Protein 3JVN (pdb70)

B-factor: mean 40.04, std 12.6, range [9.65, 87.21]

Structure (mmCIF, N/CA/C/O backbone):
data_3JVN
#
_entry.id   3JVN
#
_cell.length_a   45.714
_cell.length_b   105.332
_cell.length_c   73.872
_cell.angle_alpha   90.000
_cell.angle_beta   90.000
_cell.angle_gamma   90.000
#
_symmetry.space_group_name_H-M   'C 2 2 21'
#
loop_
_entity.id
_entity.type
_entity.pdbx_description
1 polymer Acetyltransferase
2 non-po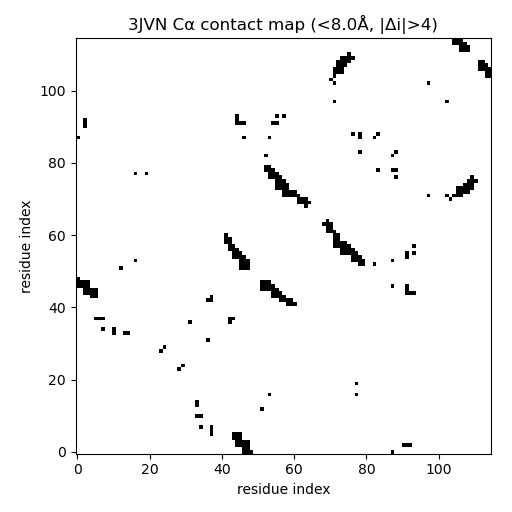lymer 'SULFATE ION'
3 water water
#
loop_
_atom_site.group_PDB
_atom_site.id
_atom_site.type_symbol
_atom_site.label_atom_id
_atom_site.label_alt_id
_atom_site.label_comp_id
_atom_site.label_asym_id
_atom_site.label_entity_id
_atom_site.label_seq_id
_atom_site.pdbx_PDB_ins_code
_atom_site.Cartn_x
_atom_site.Cartn_y
_atom_site.Cartn_z
_atom_site.occupancy
_atom_site.B_iso_or_equiv
_atom_site.auth_seq_id
_atom_site.auth_comp_id
_atom_site.auth_asym_id
_atom_site.auth_atom_id
_atom_site.pdbx_PDB_model_num
ATOM 1 N N . PRO A 1 3 ? 39.948 7.767 -12.627 1.00 45.63 3 PRO A N 1
ATOM 2 C CA . PRO A 1 3 ? 39.456 9.108 -12.216 1.00 44.87 3 PRO A CA 1
ATOM 3 C C . PRO A 1 3 ? 40.617 10.059 -11.926 1.00 44.42 3 PRO A C 1
ATOM 4 O O . PRO A 1 3 ? 41.562 9.696 -11.229 1.00 44.17 3 PRO A O 1
ATOM 8 N N . VAL A 1 4 ? 40.532 11.279 -12.451 1.00 44.44 4 VAL A N 1
ATOM 9 C CA . VAL A 1 4 ? 41.573 12.296 -12.252 1.00 44.19 4 VAL A CA 1
ATOM 10 C C . VAL A 1 4 ? 41.367 13.121 -10.964 1.00 43.03 4 VAL A C 1
ATOM 11 O O . VAL A 1 4 ? 40.361 13.824 -10.822 1.00 42.69 4 VAL A O 1
ATOM 15 N N . ILE A 1 5 ? 42.317 13.052 -10.034 1.00 41.36 5 ILE A N 1
ATOM 16 C CA . ILE A 1 5 ? 42.203 13.812 -8.793 1.00 41.15 5 ILE A CA 1
ATOM 17 C C . ILE A 1 5 ? 42.887 15.169 -8.931 1.00 40.40 5 ILE A C 1
ATOM 18 O O . ILE A 1 5 ? 44.031 15.261 -9.387 1.00 40.23 5 ILE A O 1
ATOM 23 N N . ARG A 1 6 ? 42.176 16.223 -8.543 1.00 39.06 6 ARG A N 1
ATOM 24 C CA . ARG A 1 6 ? 42.709 17.579 -8.635 1.00 38.86 6 ARG A CA 1
ATOM 25 C C . ARG A 1 6 ? 42.164 18.526 -7.579 1.00 38.93 6 ARG A C 1
ATOM 26 O O . ARG A 1 6 ? 41.167 18.237 -6.920 1.00 40.39 6 ARG A O 1
ATOM 34 N N . ARG A 1 7 ? 42.837 19.658 -7.410 1.00 38.69 7 ARG A N 1
ATOM 35 C CA . ARG A 1 7 ? 42.391 20.650 -6.449 1.00 38.49 7 ARG A CA 1
ATOM 36 C C . ARG A 1 7 ? 41.153 21.304 -7.057 1.00 37.86 7 ARG A C 1
ATOM 37 O O . ARG A 1 7 ? 41.122 21.617 -8.249 1.00 38.28 7 ARG A O 1
ATOM 45 N N . ALA A 1 8 ? 40.127 21.490 -6.235 1.00 37.17 8 ALA A N 1
ATOM 46 C CA . ALA A 1 8 ? 38.880 22.101 -6.676 1.00 35.78 8 ALA A CA 1
ATOM 47 C C . ALA A 1 8 ? 39.080 23.542 -7.135 1.00 35.03 8 ALA A C 1
ATOM 48 O O . ALA A 1 8 ? 40.120 24.157 -6.901 1.00 33.45 8 ALA A O 1
ATOM 50 N N . LYS A 1 9 ? 38.063 24.070 -7.799 1.00 35.91 9 LYS A N 1
ATOM 51 C CA . LYS A 1 9 ? 38.096 25.430 -8.308 1.00 35.21 9 LYS A CA 1
ATOM 52 C C . LYS A 1 9 ? 36.745 26.097 -8.105 1.00 35.38 9 LYS A C 1
ATOM 53 O O . LYS A 1 9 ? 35.747 25.434 -7.814 1.00 35.10 9 LYS A O 1
ATOM 59 N N . GLU A 1 10 ? 36.725 27.415 -8.266 1.00 35.50 10 GLU A N 1
ATOM 60 C CA . GLU A 1 10 ? 35.509 28.193 -8.108 1.00 37.18 10 GLU A CA 1
ATOM 61 C C . GLU A 1 10 ? 34.419 27.692 -9.074 1.00 36.30 10 GLU A C 1
ATOM 62 O O . GLU A 1 10 ? 33.222 27.866 -8.817 1.00 36.07 10 GLU A O 1
ATOM 68 N N . ILE A 1 11 ? 34.851 27.045 -10.158 1.00 35.37 11 ILE A N 1
ATOM 69 C CA . ILE A 1 11 ? 33.967 26.501 -11.193 1.00 35.00 11 ILE A CA 1
ATOM 70 C C . ILE A 1 11 ? 33.223 25.230 -10.781 1.00 34.18 11 ILE A C 1
ATOM 71 O O . ILE A 1 11 ? 32.306 24.789 -11.468 1.00 34.67 11 ILE A O 1
ATOM 76 N N . ASP A 1 12 ? 33.618 24.642 -9.659 1.00 34.21 12 ASP A N 1
ATOM 77 C CA . ASP A 1 12 ? 32.975 23.424 -9.188 1.00 32.60 12 ASP A CA 1
ATOM 78 C C . ASP A 1 12 ? 32.024 23.695 -8.022 1.00 32.04 12 ASP A C 1
ATOM 79 O O . ASP A 1 12 ? 31.309 22.795 -7.575 1.00 32.86 12 ASP A O 1
ATOM 84 N N . LEU A 1 13 ? 32.015 24.929 -7.524 1.00 30.76 13 LEU A N 1
ATOM 85 C CA . LEU A 1 13 ? 31.141 25.280 -6.409 1.00 30.53 13 LEU A CA 1
ATOM 86 C C . LEU A 1 13 ? 29.698 24.838 -6.654 1.00 29.76 13 LEU A C 1
ATOM 87 O O . LEU A 1 13 ? 29.004 24.396 -5.736 1.00 28.05 13 LEU A O 1
ATOM 92 N N . TYR A 1 14 ? 29.252 24.953 -7.899 1.00 29.06 14 TYR A N 1
ATOM 93 C CA . TYR A 1 14 ? 27.893 24.565 -8.249 1.00 30.67 14 TYR A CA 1
ATOM 94 C C . TYR A 1 14 ? 27.697 23.054 -8.017 1.00 31.07 14 TYR A C 1
ATOM 95 O O . TYR A 1 14 ? 26.743 22.640 -7.358 1.00 30.61 14 TYR A O 1
ATOM 104 N N . CYS A 1 15 ? 28.616 22.244 -8.544 1.00 31.86 15 CYS A N 1
ATOM 105 C CA . CYS A 1 15 ? 28.566 20.785 -8.393 1.00 33.18 15 CYS A CA 1
ATOM 106 C C . CYS A 1 15 ? 28.660 20.411 -6.924 1.00 31.69 15 CYS A C 1
ATOM 107 O O . CYS A 1 15 ? 27.894 19.587 -6.412 1.00 28.27 15 CYS A O 1
ATOM 110 N N . LEU A 1 16 ? 29.624 21.025 -6.251 1.00 30.76 16 LEU A N 1
ATOM 111 C CA . LEU A 1 16 ? 29.846 20.758 -4.847 1.00 30.35 16 LEU A CA 1
ATOM 112 C C . LEU A 1 16 ? 28.603 20.961 -3.982 1.00 28.86 16 LEU A C 1
ATOM 113 O O . LEU A 1 16 ? 28.354 20.159 -3.090 1.00 28.51 16 LEU A O 1
ATOM 118 N N . ASN A 1 17 ? 27.818 22.008 -4.240 1.00 29.72 17 ASN A N 1
ATOM 119 C CA . ASN A 1 17 ? 26.590 22.234 -3.467 1.00 29.21 17 ASN A CA 1
ATOM 120 C C . ASN A 1 1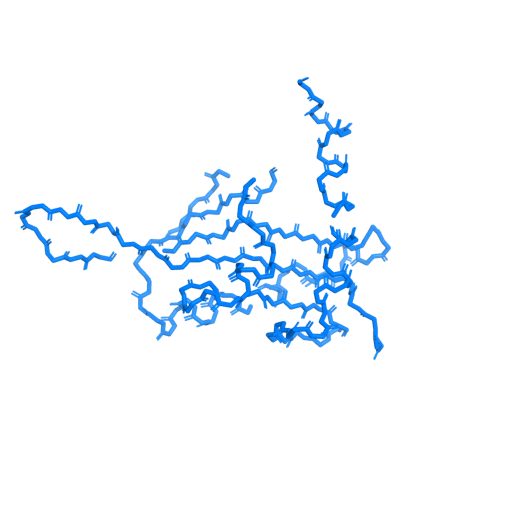7 ? 25.717 20.976 -3.486 1.00 29.06 17 ASN A C 1
ATOM 121 O O . ASN A 1 17 ? 25.190 20.559 -2.452 1.00 27.64 17 ASN A O 1
ATOM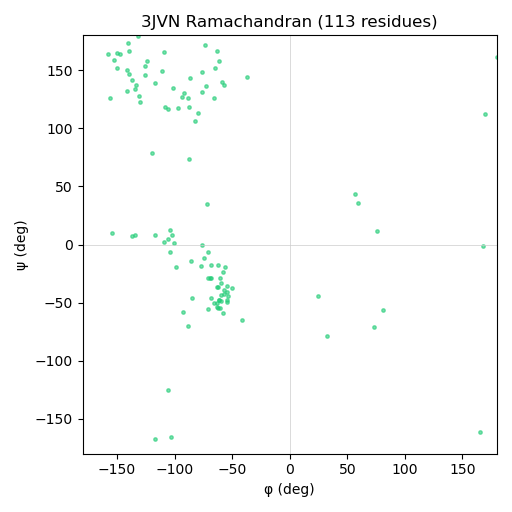 126 N N . SER A 1 18 ? 25.596 20.375 -4.668 1.00 29.83 18 SER A N 1
ATOM 127 C CA . SER A 1 18 ? 24.813 19.160 -4.889 1.00 31.45 18 SER A CA 1
ATOM 128 C C . SER A 1 18 ? 25.400 17.919 -4.228 1.00 31.80 18 SER A C 1
ATOM 129 O O . SER A 1 18 ? 24.677 17.157 -3.609 1.00 32.89 18 SER A O 1
ATOM 132 N N . LEU A 1 19 ? 26.701 17.705 -4.374 1.00 33.46 19 LEU A N 1
ATOM 133 C CA . LEU A 1 19 ? 27.344 16.540 -3.766 1.00 34.99 19 LEU A CA 1
ATOM 134 C C . LEU A 1 19 ? 27.428 16.735 -2.252 1.00 38.07 19 LEU A C 1
ATOM 135 O O . LEU A 1 19 ? 27.399 15.769 -1.488 1.00 38.52 19 LEU A O 1
ATOM 148 N N . TYR A 1 21 ? 25.202 18.224 -0.643 1.00 39.51 21 TYR A N 1
ATOM 149 C CA . TYR A 1 21 ? 23.822 17.964 -0.245 1.00 38.40 21 TYR A CA 1
ATOM 150 C C . TYR A 1 21 ? 23.571 16.456 -0.215 1.00 37.56 21 TYR A C 1
ATOM 151 O O . TYR A 1 21 ? 22.951 15.938 0.716 1.00 36.74 21 TYR A O 1
ATOM 160 N N . LYS A 1 22 ? 24.049 15.755 -1.240 1.00 35.74 22 LYS A N 1
ATOM 161 C CA . LYS A 1 22 ? 23.885 14.309 -1.302 1.00 35.82 22 LYS A CA 1
ATOM 162 C C . LYS A 1 22 ? 24.549 13.681 -0.075 1.00 35.81 22 LYS A C 1
ATOM 163 O O . LYS A 1 22 ? 23.986 12.777 0.548 1.00 34.97 22 LYS A O 1
ATOM 169 N N . LEU A 1 23 ? 25.743 14.169 0.269 1.00 35.30 23 LEU A N 1
ATOM 170 C CA . LEU A 1 23 ? 26.483 13.660 1.424 1.00 34.42 23 LEU A CA 1
ATOM 171 C C . LEU A 1 23 ? 25.651 13.803 2.693 1.00 35.38 23 LEU A C 1
ATOM 172 O O . LEU A 1 23 ? 25.351 12.815 3.376 1.00 33.93 23 LEU A O 1
ATOM 177 N N . HIS A 1 24 ? 25.280 15.040 3.003 1.00 35.70 24 HIS A N 1
ATOM 178 C CA . HIS A 1 24 ? 24.493 15.318 4.192 1.00 37.36 24 HIS A CA 1
ATOM 179 C C . HIS A 1 24 ? 23.165 14.593 4.191 1.00 38.16 24 HIS A C 1
ATOM 180 O O . HIS A 1 24 ? 22.672 14.197 5.248 1.00 39.57 24 HIS A O 1
ATOM 187 N N . ASP A 1 25 ? 22.585 14.406 3.012 1.00 39.38 25 ASP A N 1
ATOM 188 C CA . ASP A 1 25 ? 21.301 13.722 2.922 1.00 40.77 25 ASP A CA 1
ATOM 189 C C . ASP A 1 25 ? 21.401 12.283 3.407 1.00 41.71 25 ASP A C 1
ATOM 190 O O . ASP A 1 25 ? 20.639 11.858 4.276 1.00 41.47 25 ASP A O 1
ATOM 195 N N . GLU A 1 26 ? 22.342 11.540 2.832 1.00 42.40 26 GLU A N 1
ATOM 196 C CA . GLU A 1 26 ? 22.555 10.150 3.200 1.00 43.87 26 GLU A CA 1
ATOM 197 C C . GLU A 1 26 ? 22.923 10.044 4.682 1.00 44.12 26 GLU A C 1
ATOM 198 O O . GLU A 1 26 ? 22.641 9.038 5.327 1.00 45.61 26 GLU A O 1
ATOM 204 N N . HIS A 1 27 ? 23.548 11.088 5.218 1.00 43.87 27 HIS A N 1
ATOM 205 C CA . HIS A 1 27 ? 23.938 11.107 6.623 1.00 44.90 27 HIS A CA 1
ATOM 206 C C . HIS A 1 27 ? 22.703 11.007 7.511 1.00 46.22 27 HIS A C 1
ATOM 207 O O . HIS A 1 27 ? 22.652 10.201 8.438 1.00 45.16 27 HIS A O 1
ATOM 214 N N . HIS A 1 28 ? 21.703 11.825 7.200 1.00 49.52 28 HIS A N 1
ATOM 215 C CA . HIS A 1 28 ? 20.443 11.870 7.940 1.00 51.32 28 HIS A CA 1
ATOM 216 C C . HIS A 1 28 ? 19.591 10.620 7.705 1.00 53.09 28 HIS A C 1
ATOM 217 O O . HIS A 1 28 ? 18.552 10.442 8.338 1.00 53.12 28 HIS A O 1
ATOM 224 N N . GLN A 1 29 ? 20.032 9.758 6.794 1.00 56.09 29 GLN A N 1
ATOM 225 C CA . GLN A 1 29 ? 19.303 8.534 6.481 1.00 59.12 29 GLN A CA 1
ATOM 226 C C . GLN A 1 29 ? 19.846 7.285 7.186 1.00 61.02 29 GLN A C 1
ATOM 227 O O . GLN A 1 29 ? 19.146 6.274 7.296 1.00 61.35 29 GLN A O 1
ATOM 233 N N . GLN A 1 30 ? 21.093 7.345 7.651 1.00 62.62 30 GLN A N 1
ATOM 234 C CA . GLN A 1 30 ? 21.676 6.220 8.381 1.00 64.29 30 GLN A CA 1
ATOM 235 C C . GLN A 1 30 ? 21.416 6.463 9.865 1.00 65.23 30 GLN A C 1
ATOM 236 O O . GLN A 1 30 ? 20.791 5.648 10.544 1.00 65.38 30 GLN A O 1
ATOM 242 N N . CYS A 1 31 ? 21.896 7.599 10.357 1.00 66.57 31 CYS A N 1
ATOM 243 C CA . CYS A 1 31 ? 21.724 7.975 11.752 1.00 67.80 31 CYS A CA 1
ATOM 244 C C . CYS A 1 31 ? 20.957 9.294 11.809 1.00 67.35 31 CYS A C 1
ATOM 245 O O . CYS A 1 31 ? 21.546 10.359 11.996 1.00 67.09 31 CYS A O 1
ATOM 248 N N . PRO A 1 32 ? 19.624 9.235 11.639 1.00 67.51 32 PRO A N 1
ATOM 249 C CA . PRO A 1 32 ? 18.753 10.415 11.666 1.00 68.05 32 PRO A CA 1
ATOM 250 C C . PRO A 1 32 ? 18.910 11.237 12.950 1.00 69.48 32 PRO A C 1
ATOM 251 O O . PRO A 1 32 ? 19.084 12.460 12.902 1.00 68.91 32 PRO A O 1
ATOM 255 N N . ASP A 1 33 ? 18.847 10.542 14.086 1.00 69.94 33 ASP A N 1
ATOM 256 C CA . ASP A 1 33 ? 18.953 11.150 15.408 1.00 70.37 33 ASP A CA 1
ATOM 257 C C . ASP A 1 33 ? 18.367 12.557 15.425 1.00 70.74 33 ASP A C 1
ATOM 258 O O . ASP A 1 33 ? 17.215 12.768 15.030 1.00 70.75 33 ASP A O 1
ATOM 263 N N . GLU A 1 44 ? 27.197 25.443 9.193 1.00 44.83 44 GLU A N 1
ATOM 264 C CA . GLU A 1 44 ? 28.655 25.473 9.232 1.00 44.75 44 GLU A CA 1
ATOM 265 C C . GLU A 1 44 ? 29.162 26.558 8.272 1.00 44.27 44 GLU A C 1
ATOM 266 O O . GLU A 1 44 ? 28.397 27.443 7.871 1.00 44.85 44 GLU A O 1
ATOM 272 N N . LYS A 1 45 ? 30.439 26.479 7.892 1.00 43.43 45 LYS A N 1
ATOM 273 C CA . LYS A 1 45 ? 31.056 27.441 6.965 1.00 40.85 45 LYS A CA 1
ATOM 274 C C . LYS A 1 45 ? 30.919 27.064 5.484 1.00 37.85 45 LYS A C 1
ATOM 275 O O . LYS A 1 45 ? 31.306 25.966 5.068 1.00 37.91 45 LYS A O 1
ATOM 281 N N . SER A 1 46 ? 30.389 27.999 4.699 1.00 33.79 46 SER A N 1
ATOM 282 C CA . SER A 1 46 ? 30.189 27.817 3.264 1.00 31.63 46 SER A CA 1
ATOM 283 C C . SER A 1 46 ? 31.278 27.025 2.544 1.00 32.70 46 SER A C 1
ATOM 284 O O . SER A 1 46 ? 32.467 27.128 2.864 1.00 33.26 46 SER A O 1
ATOM 287 N N . ILE A 1 47 ? 30.865 26.238 1.557 1.00 32.39 47 ILE A N 1
ATOM 288 C CA . ILE A 1 47 ? 31.817 25.458 0.784 1.00 29.95 47 ILE A CA 1
ATOM 289 C C . ILE A 1 47 ? 32.649 26.420 -0.071 1.00 29.34 47 ILE A C 1
ATOM 290 O O . ILE A 1 47 ? 33.808 26.147 -0.375 1.00 28.20 47 ILE A O 1
ATOM 295 N N . ALA A 1 48 ? 32.054 27.554 -0.439 1.00 28.53 48 ALA A N 1
ATOM 296 C CA . ALA A 1 48 ? 32.742 28.562 -1.244 1.00 29.54 48 ALA A CA 1
ATOM 297 C C . ALA A 1 48 ? 33.808 29.252 -0.389 1.00 31.33 48 ALA A C 1
ATOM 298 O O . ALA A 1 48 ? 34.987 29.287 -0.756 1.00 30.87 48 ALA A O 1
ATOM 300 N N . ARG A 1 49 ? 33.384 29.806 0.749 1.00 33.20 49 ARG A N 1
ATOM 301 C CA . ARG A 1 49 ? 34.293 30.472 1.682 1.00 34.53 49 ARG A CA 1
ATOM 302 C C . ARG A 1 49 ? 35.373 29.477 2.087 1.00 35.20 49 ARG A C 1
ATOM 303 O O . ARG A 1 49 ? 36.549 29.826 2.255 1.00 34.26 49 ARG A O 1
ATOM 311 N N . TYR A 1 50 ? 34.943 28.230 2.265 1.00 34.81 50 TYR A N 1
ATOM 312 C CA . TYR A 1 50 ? 35.837 27.144 2.644 1.00 34.78 50 TYR A CA 1
ATOM 313 C C . TYR A 1 50 ? 36.917 26.987 1.587 1.00 35.30 50 TYR A C 1
ATOM 314 O O . TYR A 1 50 ? 38.103 26.913 1.890 1.00 36.94 50 TYR A O 1
ATOM 323 N N . LEU A 1 51 ? 36.494 26.938 0.335 1.00 34.28 51 LEU A N 1
ATOM 324 C CA . LEU A 1 51 ? 37.424 26.777 -0.757 1.00 34.43 51 LEU A CA 1
ATOM 325 C C . LEU A 1 51 ? 38.410 27.950 -0.837 1.00 34.63 51 LEU A C 1
ATOM 326 O O . LEU A 1 51 ? 39.584 27.759 -1.148 1.00 34.98 51 LEU A O 1
ATOM 331 N N . ASP A 1 52 ? 37.931 29.153 -0.533 1.00 34.49 52 ASP A N 1
ATOM 332 C CA . ASP A 1 52 ? 38.743 30.372 -0.592 1.00 33.91 52 ASP A CA 1
ATOM 333 C C . ASP A 1 52 ? 39.706 30.551 0.584 1.00 32.77 52 ASP A C 1
ATOM 334 O O . ASP A 1 52 ? 40.666 31.328 0.508 1.00 31.25 52 ASP A O 1
ATOM 339 N N . ASP A 1 53 ? 39.445 29.832 1.671 1.00 32.20 53 ASP A N 1
ATOM 340 C CA . ASP A 1 53 ? 40.277 29.926 2.871 1.00 31.78 53 ASP A CA 1
ATOM 341 C C . ASP A 1 53 ? 41.682 29.390 2.579 1.00 31.52 53 ASP A C 1
ATOM 342 O O . ASP A 1 53 ? 41.840 28.262 2.108 1.00 31.51 53 ASP A O 1
ATOM 347 N N . PRO A 1 54 ? 42.717 30.199 2.858 1.00 30.31 54 PRO A N 1
ATOM 348 C CA . PRO A 1 54 ? 44.112 29.817 2.617 1.00 29.30 54 PRO A CA 1
ATOM 349 C C . PRO A 1 54 ? 44.600 28.593 3.411 1.00 30.71 54 PRO A C 1
ATOM 350 O O . PRO A 1 54 ? 45.616 27.972 3.060 1.00 29.99 54 PRO A O 1
ATOM 354 N N . GLU A 1 55 ? 43.871 28.243 4.472 1.00 31.79 55 GLU A N 1
ATOM 355 C CA . GLU A 1 55 ? 44.220 27.095 5.314 1.00 30.49 55 GLU A CA 1
ATOM 356 C C . GLU A 1 55 ? 43.363 25.867 4.975 1.00 31.27 55 GLU A C 1
ATOM 357 O O . GLU A 1 55 ? 43.511 24.815 5.611 1.00 31.85 55 GLU A O 1
ATOM 363 N N . CYS A 1 56 ? 42.481 25.995 3.979 1.00 29.04 56 CYS A N 1
ATOM 364 C CA . CYS A 1 56 ? 41.593 24.898 3.585 1.00 28.20 56 CYS A CA 1
ATOM 365 C C . CYS A 1 56 ? 41.974 24.147 2.314 1.00 28.04 56 CYS A C 1
ATOM 366 O O . CYS A 1 56 ? 42.660 24.666 1.439 1.00 28.27 56 CYS A O 1
ATOM 377 N N . VAL A 1 58 ? 40.398 21.271 -0.748 1.00 23.84 58 VAL A N 1
ATOM 378 C CA . VAL A 1 58 ? 39.281 20.547 -1.313 1.00 24.01 58 VAL A CA 1
ATOM 379 C C . VAL A 1 58 ? 39.713 19.917 -2.625 1.00 23.97 58 VAL A C 1
ATOM 380 O O . VAL A 1 58 ? 40.017 20.612 -3.582 1.00 24.01 58 VAL A O 1
ATOM 384 N N . TYR A 1 59 ? 39.778 18.591 -2.656 1.00 25.15 59 TYR A N 1
ATOM 385 C CA . TYR A 1 59 ? 40.150 17.912 -3.883 1.00 25.62 59 TYR A CA 1
ATOM 386 C C . TYR A 1 59 ? 38.947 17.169 -4.428 1.00 26.18 59 TYR A C 1
ATOM 387 O O . TYR A 1 59 ? 38.083 16.732 -3.667 1.00 24.83 59 TYR A O 1
ATOM 396 N N . VAL A 1 60 ? 38.889 17.050 -5.752 1.00 27.85 60 VAL A N 1
ATOM 397 C CA . VAL A 1 60 ? 37.794 16.352 -6.417 1.00 30.21 60 VAL A CA 1
ATOM 398 C C . VAL A 1 60 ? 38.301 15.256 -7.358 1.00 32.74 60 VAL A C 1
ATOM 399 O O . VAL A 1 60 ? 39.427 15.318 -7.860 1.00 33.66 60 VAL A O 1
ATOM 403 N N . ALA A 1 61 ? 37.461 14.246 -7.570 1.00 34.79 61 ALA A N 1
ATOM 404 C CA . ALA A 1 61 ? 37.763 13.136 -8.467 1.00 38.11 61 ALA A CA 1
ATOM 405 C C . ALA A 1 61 ? 36.908 13.365 -9.718 1.00 41.07 61 ALA A C 1
ATOM 406 O O . ALA A 1 61 ? 35.678 13.366 -9.639 1.00 42.18 61 ALA A O 1
ATOM 408 N N . GLU A 1 62 ? 37.555 13.578 -10.862 1.00 44.29 62 GLU A N 1
ATOM 409 C CA . GLU A 1 62 ? 36.841 13.824 -12.114 1.00 48.26 62 GLU A CA 1
ATOM 410 C C . GLU A 1 62 ? 37.008 12.617 -13.028 1.00 52.18 62 GLU A C 1
ATOM 411 O O . GLU A 1 62 ? 38.128 12.235 -13.366 1.00 52.91 62 GLU A O 1
ATOM 425 N N . ASP A 1 64 ? 34.994 11.648 -16.375 1.00 63.35 64 ASP A N 1
ATOM 426 C CA . ASP A 1 64 ? 35.020 12.086 -17.766 1.00 63.40 64 ASP A CA 1
ATOM 427 C C . ASP A 1 64 ? 35.157 13.601 -17.824 1.00 62.82 64 ASP A C 1
ATOM 428 O O . ASP A 1 64 ? 36.157 14.133 -18.306 1.00 63.57 64 ASP A O 1
ATOM 433 N N . ASP A 1 65 ? 34.133 14.284 -17.327 1.00 61.71 65 ASP A N 1
ATOM 434 C CA . ASP A 1 65 ? 34.108 15.739 -17.277 1.00 59.24 65 ASP A CA 1
ATOM 435 C C . ASP A 1 65 ? 33.169 16.098 -16.140 1.00 57.14 65 ASP A C 1
ATOM 436 O O . ASP A 1 65 ? 32.793 17.256 -15.963 1.00 57.11 65 ASP A O 1
ATOM 441 N N . VAL A 1 66 ? 32.787 15.075 -15.382 1.00 53.65 66 VAL A N 1
ATOM 442 C CA . VAL A 1 66 ? 31.890 15.233 -14.248 1.00 50.78 66 VAL A CA 1
ATOM 443 C C . VAL A 1 66 ? 32.599 14.848 -12.939 1.00 48.22 66 VAL A C 1
ATOM 444 O O . VAL A 1 66 ? 33.354 13.876 -12.882 1.00 46.57 66 VAL A O 1
ATOM 448 N N . ILE A 1 67 ? 32.362 15.632 -11.894 1.00 46.10 67 ILE A N 1
ATOM 449 C CA . ILE A 1 67 ? 32.966 15.379 -10.594 1.00 44.35 67 ILE A CA 1
ATOM 450 C C . ILE A 1 67 ? 32.185 14.283 -9.879 1.00 43.47 67 ILE A C 1
ATOM 451 O O . ILE A 1 67 ? 31.020 14.477 -9.516 1.00 42.46 67 ILE A O 1
ATOM 456 N N . ILE A 1 68 ? 32.820 13.129 -9.685 1.00 41.77 68 ILE A N 1
ATOM 457 C CA . ILE A 1 68 ? 32.162 12.010 -9.022 1.00 41.50 68 ILE A CA 1
ATOM 458 C C . ILE A 1 68 ? 32.591 11.837 -7.571 1.00 40.71 68 ILE A C 1
ATOM 459 O O . ILE A 1 68 ? 32.230 10.856 -6.916 1.00 42.17 68 ILE A O 1
ATOM 464 N N . GLY A 1 69 ? 33.349 12.802 -7.062 1.00 38.14 69 GLY A N 1
ATOM 465 C CA . GLY A 1 69 ? 33.790 12.721 -5.684 1.00 34.85 69 GLY A CA 1
ATOM 466 C C . GLY A 1 69 ? 34.648 13.889 -5.242 1.00 32.77 69 GLY A C 1
ATOM 467 O O . GLY A 1 69 ? 35.195 14.620 -6.061 1.00 31.60 69 GLY A O 1
ATOM 468 N N . PHE A 1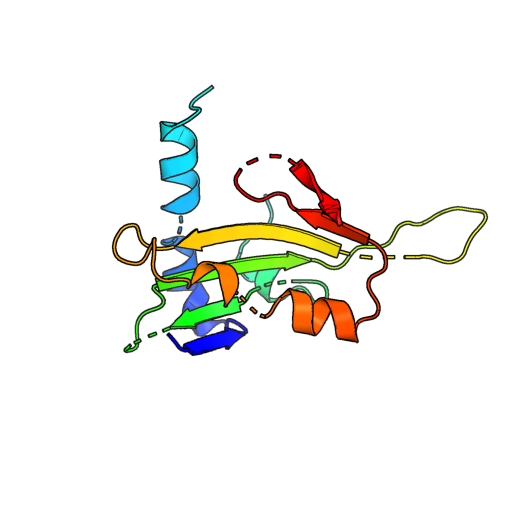 70 ? 34.752 14.072 -3.931 1.00 31.34 70 PHE A N 1
ATOM 469 C CA . PHE A 1 70 ? 35.564 15.141 -3.369 1.00 29.78 70 PHE A CA 1
ATOM 470 C C . PHE A 1 70 ? 35.933 14.791 -1.925 1.00 28.43 70 PHE A C 1
ATOM 471 O O . PHE A 1 70 ? 35.352 13.891 -1.314 1.00 28.02 70 PHE A O 1
ATOM 479 N N . ILE A 1 71 ? 36.924 15.495 -1.398 1.00 26.10 71 ILE A N 1
ATOM 480 C CA . ILE A 1 71 ? 37.369 15.293 -0.031 1.00 23.53 71 ILE A CA 1
ATOM 481 C C . ILE A 1 71 ? 37.680 16.696 0.458 1.00 23.75 71 ILE A C 1
ATOM 482 O O . ILE A 1 71 ? 38.052 17.561 -0.336 1.00 22.67 71 ILE A O 1
ATOM 487 N N . THR A 1 72 ? 37.513 16.920 1.760 1.00 23.80 72 THR A N 1
ATOM 488 C CA . THR A 1 72 ? 37.724 18.240 2.337 1.00 23.48 72 THR A CA 1
ATOM 489 C C . THR A 1 72 ? 38.536 18.194 3.627 1.00 24.20 72 THR A C 1
ATOM 490 O O . THR A 1 72 ? 38.258 17.369 4.494 1.00 28.09 72 THR A O 1
ATOM 494 N N . GLY A 1 73 ? 39.528 19.079 3.758 1.00 23.35 73 GLY A N 1
ATOM 495 C CA . GLY A 1 73 ? 40.350 19.102 4.961 1.00 25.00 73 GLY A CA 1
ATOM 496 C C . GLY A 1 73 ? 40.927 20.479 5.260 1.00 26.77 73 GLY A C 1
ATOM 497 O O . GLY A 1 73 ? 41.015 21.313 4.354 1.00 27.41 73 GLY A O 1
ATOM 498 N N . HIS A 1 74 ? 41.310 20.743 6.514 1.00 25.12 74 HIS A N 1
ATOM 499 C CA . HIS A 1 74 ? 41.885 22.049 6.863 1.00 25.19 74 HIS A CA 1
ATOM 500 C C . HIS A 1 74 ? 43.069 21.987 7.825 1.00 24.64 74 HIS A C 1
ATOM 501 O O . HIS A 1 74 ? 43.124 21.116 8.682 1.00 23.03 74 HIS A O 1
ATOM 508 N N . PHE A 1 75 ? 44.017 22.910 7.663 1.00 23.80 75 PHE A N 1
ATOM 509 C CA . PHE A 1 75 ? 45.183 22.978 8.546 1.00 25.12 75 PHE A CA 1
ATOM 510 C C . PHE A 1 75 ? 44.741 23.609 9.866 1.00 27.69 75 PHE A C 1
ATOM 511 O O . PHE A 1 75 ? 43.821 24.439 9.900 1.00 28.01 75 PHE A O 1
ATOM 519 N N . CYS A 1 76 ? 45.375 23.197 10.957 1.00 29.03 76 CYS A N 1
ATOM 520 C CA . CYS A 1 76 ? 45.066 23.763 12.262 1.00 31.65 76 CYS A CA 1
ATOM 521 C C . CYS A 1 76 ? 46.317 23.775 13.112 1.00 33.01 76 CYS A C 1
ATOM 522 O O . CYS A 1 76 ? 47.308 23.112 12.802 1.00 32.82 76 CYS A O 1
ATOM 525 N N . GLU A 1 77 ? 46.279 24.554 14.181 1.00 33.62 77 GLU A N 1
ATOM 526 C CA . GLU A 1 77 ? 47.435 24.676 15.046 1.00 32.50 77 GLU A CA 1
ATOM 527 C C . GLU A 1 77 ? 47.113 24.505 16.508 1.00 31.11 77 GLU A C 1
ATOM 528 O O . GLU A 1 77 ? 46.216 25.162 17.044 1.00 29.69 77 GLU A O 1
ATOM 534 N N . LEU A 1 78 ? 47.862 23.615 17.145 1.00 28.92 78 LEU A N 1
ATOM 535 C CA . LEU A 1 78 ? 47.724 23.379 18.564 1.00 26.73 78 LEU A CA 1
ATOM 536 C C . LEU A 1 78 ? 48.544 24.506 19.195 1.00 26.63 78 LEU A C 1
ATOM 537 O O . LEU A 1 78 ? 49.776 24.516 19.140 1.00 25.19 78 LEU A O 1
ATOM 542 N N . ILE A 1 79 ? 47.839 25.477 19.757 1.00 25.79 79 ILE A N 1
ATOM 543 C CA . ILE A 1 79 ? 48.454 26.638 20.380 1.00 23.74 79 ILE A CA 1
ATOM 544 C C . ILE A 1 79 ? 48.482 26.517 21.897 1.00 24.67 79 ILE A C 1
ATOM 545 O O . ILE A 1 79 ? 47.489 26.130 22.537 1.00 27.76 79 ILE A O 1
ATOM 550 N N . SER A 1 80 ? 49.631 26.842 22.474 1.00 21.59 80 SER A N 1
ATOM 551 C CA . SER A 1 80 ? 49.782 26.793 23.913 1.00 20.64 80 SER A CA 1
ATOM 552 C C . SER A 1 80 ? 50.428 28.085 24.389 1.00 22.82 80 SER A C 1
ATOM 553 O O . SER A 1 80 ? 50.731 28.987 23.598 1.00 22.17 80 SER A O 1
ATOM 556 N N . THR A 1 81 ? 50.616 28.181 25.694 1.00 23.20 81 THR A N 1
ATOM 557 C CA . THR A 1 81 ? 51.229 29.356 26.276 1.00 25.69 81 THR A CA 1
ATOM 558 C C . THR A 1 81 ? 52.662 29.039 26.701 1.00 27.86 81 THR A C 1
ATOM 559 O O . THR A 1 81 ? 53.343 29.881 27.289 1.00 28.39 81 THR A O 1
ATOM 563 N N . VAL A 1 82 ? 53.122 27.831 26.391 1.00 28.70 82 VAL A N 1
ATOM 564 C CA . VAL A 1 82 ? 54.465 27.421 26.777 1.00 30.29 82 VAL A CA 1
ATOM 565 C C . VAL A 1 82 ? 55.220 26.677 25.693 1.00 30.92 82 VAL A C 1
ATOM 566 O O . VAL A 1 82 ? 56.304 26.157 25.940 1.00 32.15 82 VAL A O 1
ATOM 570 N N . SER A 1 83 ? 54.649 26.609 24.499 1.00 32.24 83 SER A N 1
ATOM 571 C CA . SER A 1 83 ? 55.307 25.915 23.403 1.00 32.78 83 SER A CA 1
ATOM 572 C C . SER A 1 83 ? 54.927 26.540 22.087 1.00 34.49 83 SER A C 1
ATOM 573 O O . SER A 1 83 ? 53.843 27.109 21.939 1.00 37.00 83 SER A O 1
ATOM 576 N N . LYS A 1 84 ? 55.831 26.430 21.128 1.00 35.49 84 LYS A N 1
ATOM 577 C CA . LYS A 1 84 ? 55.575 26.955 19.806 1.00 36.30 84 LYS A CA 1
ATOM 578 C C . LYS A 1 84 ? 54.419 26.148 19.211 1.00 34.65 84 LYS A C 1
ATOM 579 O O . LYS A 1 84 ? 54.210 24.987 19.559 1.00 33.08 84 LYS A O 1
ATOM 585 N N . LEU A 1 85 ? 53.668 26.776 18.319 1.00 33.29 85 LEU A N 1
ATOM 586 C CA . LEU A 1 85 ? 52.537 26.131 17.680 1.00 32.88 85 LEU A CA 1
ATOM 587 C C . LEU A 1 85 ? 52.980 24.863 16.932 1.00 31.77 85 LEU A C 1
ATOM 588 O O . LEU A 1 85 ? 54.041 24.840 16.311 1.00 30.81 85 LEU A O 1
ATOM 593 N N . VAL A 1 86 ? 52.165 23.811 17.012 1.00 29.36 86 VAL A N 1
ATOM 594 C CA . VAL A 1 86 ? 52.445 22.539 16.349 1.00 28.20 86 VAL A CA 1
ATOM 595 C C . VAL A 1 86 ? 51.512 22.458 15.161 1.00 29.80 86 VAL A C 1
ATOM 596 O O . VAL A 1 86 ? 50.310 22.656 15.301 1.00 32.55 86 VAL A O 1
ATOM 616 N N . ALA A 1 89 ? 46.350 19.013 11.258 1.00 26.01 89 ALA A N 1
ATOM 617 C CA . ALA A 1 89 ? 45.286 19.186 10.294 1.00 25.97 89 ALA A CA 1
ATOM 618 C C . ALA A 1 89 ? 44.091 18.304 10.607 1.00 25.22 89 ALA A C 1
ATOM 619 O O . ALA A 1 89 ? 44.143 17.449 11.493 1.00 24.17 89 ALA A O 1
ATOM 621 N N . THR A 1 90 ? 43.017 18.510 9.850 1.00 25.26 90 THR A N 1
ATOM 622 C CA . THR A 1 90 ? 41.785 17.749 10.030 1.00 25.42 90 THR A CA 1
ATOM 623 C C . THR A 1 90 ? 41.132 17.425 8.681 1.00 24.94 90 THR A C 1
ATOM 624 O O . THR A 1 90 ? 40.993 18.296 7.824 1.00 24.80 90 THR A O 1
ATOM 628 N N . ILE A 1 91 ? 40.746 16.169 8.500 1.00 24.13 91 ILE A N 1
ATOM 629 C CA . ILE A 1 91 ? 40.053 15.753 7.288 1.00 26.66 91 ILE A CA 1
ATOM 630 C C . ILE A 1 91 ? 38.597 15.806 7.723 1.00 27.08 91 ILE A C 1
ATOM 631 O O . ILE A 1 91 ? 38.183 15.098 8.645 1.00 26.34 91 ILE A O 1
ATOM 636 N N . ASP A 1 92 ? 37.832 16.674 7.069 1.00 26.91 92 ASP A N 1
ATOM 637 C CA . ASP A 1 92 ? 36.439 16.869 7.423 1.00 27.41 92 ASP A CA 1
ATOM 638 C C . ASP A 1 92 ? 35.416 15.954 6.732 1.00 27.91 92 ASP A C 1
ATOM 639 O O . ASP A 1 92 ? 34.833 15.075 7.367 1.00 25.21 92 ASP A O 1
ATOM 644 N N . GLU A 1 93 ? 35.214 16.164 5.435 1.00 29.19 93 GLU A N 1
ATOM 645 C CA . GLU A 1 93 ? 34.242 15.398 4.665 1.00 31.52 93 GLU A CA 1
ATOM 646 C C . GLU A 1 93 ? 34.796 14.694 3.442 1.00 32.08 93 GLU A C 1
ATOM 647 O O . GLU A 1 93 ? 35.819 15.087 2.878 1.00 32.49 93 GLU A O 1
ATOM 653 N N . LEU A 1 94 ? 34.081 13.664 3.014 1.00 31.94 94 LEU A N 1
ATOM 654 C CA . LEU A 1 94 ? 34.490 12.900 1.852 1.00 33.98 94 LEU A CA 1
ATOM 655 C C . LEU A 1 94 ? 33.242 12.234 1.283 1.00 34.41 94 LEU A C 1
ATOM 656 O O . LEU A 1 94 ? 32.524 11.547 2.004 1.00 34.74 94 LEU A O 1
ATOM 661 N N . TYR A 1 95 ? 32.976 12.440 -0.005 1.00 35.38 95 TYR A N 1
ATOM 662 C CA . TYR A 1 95 ? 31.797 11.844 -0.625 1.00 36.98 95 TYR A CA 1
ATOM 663 C C . TYR A 1 95 ? 32.053 11.258 -1.999 1.00 38.29 95 TYR A C 1
ATOM 664 O O . TYR A 1 95 ? 32.811 11.820 -2.790 1.00 39.40 95 TYR A O 1
ATOM 673 N N . ILE A 1 96 ? 31.413 10.122 -2.275 1.00 39.02 96 ILE A N 1
ATOM 674 C CA . ILE A 1 96 ? 31.542 9.458 -3.568 1.00 40.37 96 ILE A CA 1
ATOM 675 C C . ILE A 1 96 ? 30.161 9.056 -4.073 1.00 42.51 96 ILE A C 1
ATOM 676 O O . ILE A 1 96 ? 29.326 8.572 -3.312 1.00 42.91 96 ILE A O 1
ATOM 681 N N . GLU A 1 97 ? 29.916 9.271 -5.359 1.00 44.57 97 GLU A N 1
ATOM 682 C CA . GLU A 1 97 ? 28.637 8.910 -5.946 1.00 45.11 97 GLU A CA 1
ATOM 683 C C . GLU A 1 97 ? 28.429 7.432 -5.700 1.00 45.73 97 GLU A C 1
ATOM 684 O O . GLU A 1 97 ? 29.363 6.642 -5.857 1.00 45.74 97 GLU A O 1
ATOM 690 N N . LYS A 1 98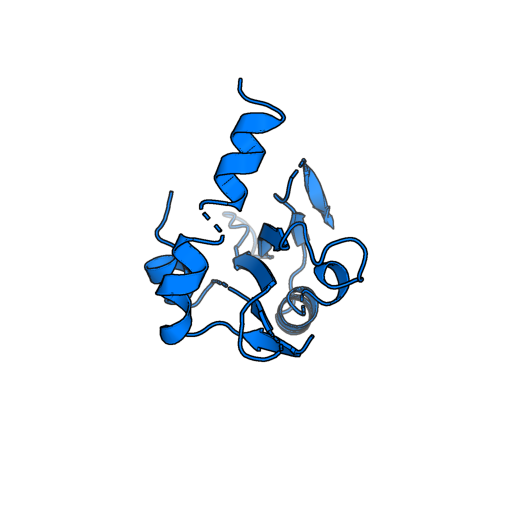 ? 27.207 7.065 -5.315 1.00 46.95 98 LYS A N 1
ATOM 691 C CA . LYS A 1 98 ? 26.863 5.672 -5.023 1.00 47.68 98 LYS A CA 1
ATOM 692 C C . LYS A 1 98 ? 27.168 4.782 -6.230 1.00 48.74 98 LYS A C 1
ATOM 693 O O . LYS A 1 98 ? 27.335 3.569 -6.103 1.00 49.79 98 LYS A O 1
ATOM 699 N N . GLU A 1 99 ? 27.279 5.404 -7.398 1.00 52.08 99 GLU A N 1
ATOM 700 C CA . GLU A 1 99 ? 27.565 4.681 -8.627 1.00 54.37 99 GLU A CA 1
ATOM 701 C C . GLU A 1 99 ? 29.069 4.470 -8.834 1.00 54.91 99 GLU A C 1
ATOM 702 O O . GLU A 1 99 ? 29.480 3.659 -9.667 1.00 55.21 99 GLU A O 1
ATOM 708 N N . TYR A 1 100 ? 29.887 5.191 -8.073 1.00 55.55 100 TYR A N 1
ATOM 709 C CA . TYR A 1 100 ? 31.335 5.075 -8.210 1.00 54.51 100 TYR A CA 1
ATOM 710 C C . TYR A 1 100 ? 32.090 4.548 -6.988 1.00 54.78 100 TYR A C 1
ATOM 711 O O . TYR A 1 100 ? 33.327 4.563 -6.960 1.00 53.76 100 TYR A O 1
ATOM 720 N N . ARG A 1 101 ? 31.361 4.085 -5.979 1.00 54.67 101 ARG A N 1
ATOM 721 C CA . ARG A 1 101 ? 32.011 3.545 -4.790 1.00 56.02 101 ARG A CA 1
ATOM 722 C C . ARG A 1 101 ? 32.602 2.175 -5.121 1.00 58.03 101 ARG A C 1
ATOM 723 O O . ARG A 1 101 ? 32.356 1.633 -6.200 1.00 57.36 101 ARG A O 1
ATOM 731 N N . ARG A 1 102 ? 33.384 1.618 -4.199 1.00 59.84 102 ARG A N 1
ATOM 732 C CA . ARG A 1 102 ? 34.004 0.315 -4.426 1.00 61.66 102 ARG A CA 1
ATOM 733 C C . ARG A 1 102 ? 34.893 0.363 -5.669 1.00 62.24 102 ARG A C 1
ATOM 734 O O . ARG A 1 102 ? 34.986 -0.612 -6.416 1.00 61.60 102 ARG A O 1
ATOM 742 N N . GLU A 1 103 ? 35.548 1.499 -5.890 1.00 62.57 103 GLU A N 1
ATOM 743 C CA . GLU A 1 103 ? 36.414 1.650 -7.055 1.00 62.42 103 GLU A CA 1
ATOM 744 C C . GLU A 1 103 ? 37.758 2.291 -6.701 1.00 61.23 103 GLU A C 1
ATOM 745 O O . GLU A 1 103 ? 38.543 2.640 -7.585 1.00 60.93 103 GLU A O 1
ATOM 751 N N . GLY A 1 104 ? 38.010 2.445 -5.402 1.00 59.63 104 GLY A N 1
ATOM 752 C CA . GLY A 1 104 ? 39.263 3.019 -4.939 1.00 56.80 104 GLY A CA 1
ATOM 753 C C . GLY A 1 104 ? 39.396 4.522 -5.091 1.00 55.50 104 GLY A C 1
ATOM 754 O O . GLY A 1 104 ? 40.487 5.069 -4.925 1.00 55.13 104 GLY A O 1
ATOM 755 N N . VAL A 1 105 ? 38.294 5.194 -5.409 1.00 54.45 105 VAL A N 1
ATOM 756 C CA . VAL A 1 105 ? 38.304 6.641 -5.572 1.00 53.12 105 VAL A CA 1
ATOM 757 C C . VAL A 1 105 ? 38.548 7.337 -4.228 1.00 52.64 105 VAL A C 1
ATOM 758 O O . VAL A 1 105 ? 39.110 8.433 -4.174 1.00 51.99 105 VAL A O 1
ATOM 762 N N . ALA A 1 106 ? 38.131 6.690 -3.144 1.00 52.04 106 ALA A N 1
ATOM 763 C CA . ALA A 1 106 ? 38.332 7.241 -1.810 1.00 51.54 106 ALA A CA 1
ATOM 764 C C . ALA A 1 106 ? 39.830 7.284 -1.497 1.00 51.50 106 ALA A C 1
ATOM 765 O O . ALA A 1 106 ? 40.343 8.325 -1.086 1.00 52.35 106 ALA A O 1
ATOM 767 N N . GLU A 1 107 ? 40.525 6.158 -1.704 1.00 49.99 107 GLU A N 1
ATOM 768 C CA . GLU A 1 107 ? 41.967 6.074 -1.444 1.00 48.19 107 GLU A CA 1
ATOM 769 C C . GLU A 1 107 ? 42.735 7.109 -2.243 1.00 46.92 107 GLU A C 1
ATOM 770 O O . GLU A 1 107 ? 43.648 7.735 -1.715 1.00 49.32 107 GLU A O 1
ATOM 776 N N . GLN A 1 108 ? 42.378 7.298 -3.508 1.00 45.43 108 GLN A N 1
ATOM 777 C CA . GLN A 1 108 ? 43.088 8.284 -4.311 1.00 46.00 108 GLN A CA 1
ATOM 778 C C . GLN A 1 108 ? 42.804 9.714 -3.839 1.00 44.97 108 GLN A C 1
ATOM 779 O O . GLN A 1 108 ? 43.556 10.636 -4.162 1.00 45.72 108 G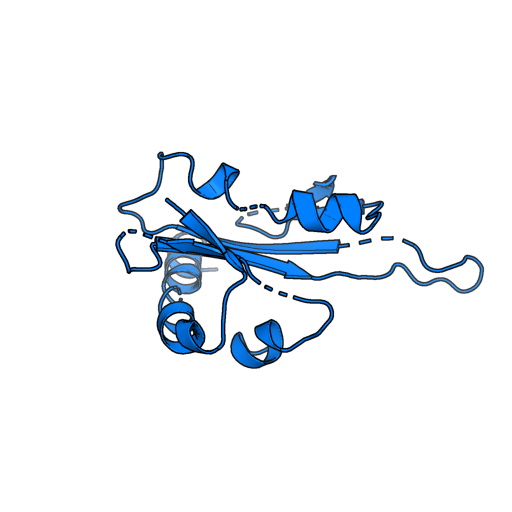LN A O 1
ATOM 785 N N . LEU A 1 109 ? 41.732 9.891 -3.065 1.00 43.80 109 LEU A N 1
ATOM 786 C CA . LEU A 1 109 ? 41.389 11.204 -2.517 1.00 41.86 109 LEU A CA 1
ATOM 787 C C . LEU A 1 109 ? 42.127 11.377 -1.186 1.00 41.86 109 LEU A C 1
ATOM 788 O O . LEU A 1 109 ? 42.707 12.425 -0.919 1.00 41.33 109 LEU A O 1
ATOM 809 N N . ARG A 1 112 ? 45.691 11.992 -1.941 1.00 38.33 112 ARG A N 1
ATOM 810 C CA . ARG A 1 112 ? 46.013 13.345 -2.356 1.00 34.97 112 ARG A CA 1
ATOM 811 C C . ARG A 1 112 ? 46.140 14.278 -1.145 1.00 33.90 112 ARG A C 1
ATOM 812 O O . ARG A 1 112 ? 47.177 14.914 -0.951 1.00 31.80 112 ARG A O 1
ATOM 820 N N . ILE A 1 113 ? 45.097 14.352 -0.322 1.00 33.66 113 ILE A N 1
ATOM 821 C CA . ILE A 1 113 ? 45.147 15.239 0.828 1.00 35.52 113 ILE A CA 1
ATOM 822 C C . ILE A 1 113 ? 46.356 14.995 1.737 1.00 38.50 113 ILE A C 1
ATOM 823 O O . ILE A 1 113 ? 46.918 15.948 2.295 1.00 39.42 113 ILE A O 1
ATOM 828 N N . GLU A 1 114 ? 46.764 13.733 1.879 1.00 39.91 114 GLU A N 1
ATOM 829 C CA . GLU A 1 114 ? 47.918 13.393 2.712 1.00 40.84 114 GLU A CA 1
ATOM 830 C C . GLU A 1 114 ? 49.209 13.869 2.041 1.00 40.57 114 GLU A C 1
ATOM 831 O O . GLU A 1 114 ? 50.188 14.179 2.710 1.00 40.89 114 GLU A O 1
ATOM 837 N N . GLN A 1 115 ? 49.212 13.925 0.717 1.00 39.55 115 GLN A N 1
ATOM 838 C CA . GLN A 1 115 ? 50.395 14.380 0.010 1.00 39.66 115 GLN A CA 1
ATOM 839 C C . GLN A 1 115 ? 50.695 15.807 0.444 1.00 38.05 115 GLN A C 1
ATOM 840 O O . GLN A 1 115 ? 51.800 16.104 0.891 1.00 37.90 115 GLN A O 1
ATOM 846 N N . GLU A 1 116 ? 49.704 16.686 0.308 1.00 37.60 116 GLU A N 1
ATOM 847 C CA . GLU A 1 116 ? 49.850 18.087 0.696 1.00 35.81 116 GLU A CA 1
ATOM 848 C C . GLU A 1 116 ? 50.095 18.223 2.195 1.00 34.50 116 GLU A C 1
ATOM 849 O O . GLU A 1 116 ? 50.856 19.084 2.641 1.00 32.47 116 GLU A O 1
ATOM 855 N N . LEU A 1 117 ? 49.441 17.368 2.970 1.00 33.22 117 LEU A N 1
ATOM 856 C CA . LEU A 1 117 ? 49.601 17.380 4.412 1.00 33.12 117 LEU A CA 1
ATOM 857 C C . LEU A 1 117 ? 51.039 17.067 4.796 1.00 33.88 117 LEU A C 1
ATOM 858 O O . LEU A 1 117 ? 51.670 17.828 5.526 1.00 32.84 117 LEU A O 1
ATOM 863 N N . LYS A 1 118 ? 51.535 15.933 4.297 1.00 34.43 118 LYS A N 1
ATOM 864 C CA . LYS A 1 118 ? 52.888 15.466 4.558 1.00 33.90 118 LYS A CA 1
ATOM 865 C C . LYS A 1 118 ? 53.942 16.497 4.207 1.00 34.17 118 LYS A C 1
ATOM 866 O O . LYS A 1 118 ? 54.855 16.761 4.997 1.00 33.38 118 LYS A O 1
ATOM 872 N N . ASP A 1 119 ? 53.839 17.082 3.019 1.00 33.16 119 ASP A N 1
ATOM 873 C CA . ASP A 1 119 ? 54.840 18.062 2.650 1.00 33.01 119 ASP A CA 1
ATOM 874 C C . ASP A 1 119 ? 54.642 19.409 3.351 1.00 30.03 119 ASP A C 1
ATOM 875 O O . ASP A 1 119 ? 55.424 20.330 3.154 1.00 32.04 119 ASP A O 1
ATOM 880 N N . TYR A 1 120 ? 53.604 19.508 4.183 1.00 28.13 120 TYR A N 1
ATOM 881 C CA . TYR A 1 120 ? 53.345 20.722 4.967 1.00 26.23 120 TYR A CA 1
ATOM 882 C C . TYR A 1 120 ? 53.756 20.467 6.420 1.00 28.13 120 TYR A C 1
ATOM 883 O O . TYR A 1 120 ? 53.404 21.227 7.330 1.00 28.99 120 TYR A O 1
ATOM 892 N N . GLY A 1 121 ? 54.480 19.372 6.627 1.00 28.84 121 GLY A N 1
ATOM 893 C CA . GLY A 1 121 ? 54.938 19.005 7.954 1.00 31.02 121 GLY A CA 1
ATOM 894 C C . GLY A 1 121 ? 53.882 18.844 9.036 1.00 31.45 121 GLY A C 1
ATOM 895 O O . GLY A 1 121 ? 54.081 19.311 10.157 1.00 31.62 121 GLY A O 1
ATOM 896 N N . VAL A 1 122 ? 52.761 18.197 8.730 1.00 31.99 122 VAL A N 1
ATOM 897 C CA . VAL A 1 122 ? 51.737 18.016 9.763 1.00 33.99 122 VAL A CA 1
ATOM 898 C C . VAL A 1 122 ? 52.140 16.924 10.748 1.00 35.23 122 VAL A C 1
ATOM 899 O O . VAL A 1 122 ? 52.540 15.825 10.356 1.00 35.53 122 VAL A O 1
ATOM 903 N N . LYS A 1 123 ? 52.024 17.237 12.033 1.00 35.51 123 LYS A N 1
ATOM 904 C CA . LYS A 1 123 ? 52.400 16.297 13.075 1.00 34.83 123 LYS A CA 1
ATOM 905 C C . LYS A 1 123 ? 51.267 15.343 13.401 1.00 35.73 123 LYS A C 1
ATOM 906 O O . LYS A 1 123 ? 51.489 14.138 13.511 1.00 37.34 123 LYS A O 1
ATOM 912 N N . GLU A 1 124 ? 50.056 15.882 13.553 1.00 35.46 124 GLU A N 1
ATOM 913 C CA . GLU A 1 124 ? 48.877 15.073 13.863 1.00 34.92 124 GLU A CA 1
ATOM 914 C C . GLU A 1 124 ? 47.729 15.283 12.872 1.00 34.84 124 GLU A C 1
ATOM 915 O O . GLU A 1 124 ? 47.532 16.385 12.367 1.00 33.97 124 GLU A O 1
ATOM 921 N N . ILE A 1 125 ? 46.976 14.213 12.614 1.00 34.21 125 ILE A N 1
ATOM 922 C CA . ILE A 1 125 ? 45.834 14.253 11.699 1.00 35.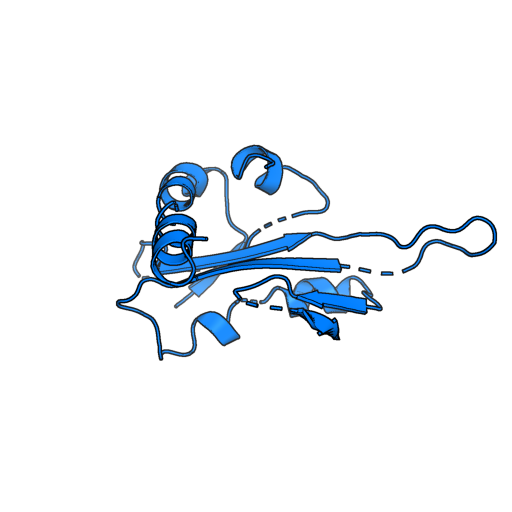99 125 ILE A CA 1
ATOM 923 C C . ILE A 1 125 ? 44.557 13.644 12.298 1.00 35.16 125 ILE A C 1
ATOM 924 O O . ILE A 1 125 ? 44.532 12.473 12.685 1.00 32.68 125 ILE A O 1
ATOM 929 N N . PHE A 1 126 ? 43.496 14.446 12.345 1.00 34.99 126 PHE A N 1
ATOM 930 C CA . PHE A 1 126 ? 42.210 14.011 12.887 1.00 34.81 126 PHE A CA 1
ATOM 931 C C . PHE A 1 126 ? 41.203 13.838 11.761 1.00 35.14 126 PHE A C 1
ATOM 932 O O . PHE A 1 126 ? 40.887 14.800 11.067 1.00 36.03 126 PHE A O 1
ATOM 940 N N . VAL A 1 127 ? 40.706 12.617 11.585 1.00 35.45 127 VAL A N 1
ATOM 941 C CA . VAL A 1 127 ? 39.727 12.338 10.543 1.00 37.74 127 VAL A CA 1
ATOM 942 C C . VAL A 1 127 ? 38.314 12.463 11.114 1.00 40.47 127 VAL A C 1
ATOM 943 O O . VAL A 1 127 ? 37.980 11.862 12.141 1.00 41.31 127 VAL A O 1
ATOM 947 N N . GLU A 1 128 ? 37.494 13.270 10.450 1.00 43.05 128 GLU A N 1
ATOM 948 C CA . GLU A 1 128 ? 36.119 13.512 10.883 1.00 45.52 128 GLU A CA 1
ATOM 949 C C . GLU A 1 128 ? 35.107 12.861 9.944 1.00 45.40 128 GLU A C 1
ATOM 950 O O . GLU A 1 128 ? 33.906 13.012 10.137 1.00 43.99 128 GLU A O 1
ATOM 956 N N . VAL A 1 129 ? 35.582 12.155 8.922 1.00 46.35 129 VAL A N 1
ATOM 957 C CA . VAL A 1 129 ? 34.671 11.521 7.968 1.00 48.90 129 VAL A CA 1
ATOM 958 C C . VAL A 1 129 ? 33.754 10.484 8.638 1.00 51.81 129 VAL A C 1
ATOM 959 O O . VAL A 1 129 ? 34.072 9.968 9.709 1.00 52.12 129 VAL A O 1
ATOM 963 N N . TRP A 1 130 ? 32.618 10.189 8.001 1.00 54.89 130 TRP A N 1
ATOM 964 C CA . TRP A 1 130 ? 31.630 9.236 8.526 1.00 56.41 130 TRP A CA 1
ATOM 965 C C . TRP A 1 130 ? 30.885 9.849 9.707 1.00 56.56 130 TRP A C 1
ATOM 966 O O . TRP A 1 130 ? 29.863 10.515 9.538 1.00 55.91 130 TRP A O 1
ATOM 977 N N . ASN A 1 133 ? 36.217 9.383 13.477 1.00 64.69 133 ASN A N 1
ATOM 978 C CA . ASN A 1 133 ? 36.756 9.427 14.834 1.00 64.04 133 ASN A CA 1
ATOM 979 C C . ASN A 1 133 ? 38.196 8.912 14.897 1.00 62.36 133 ASN A C 1
ATOM 980 O O . ASN A 1 133 ? 38.808 8.902 15.961 1.00 62.20 133 ASN A O 1
ATOM 985 N N . LYS A 1 134 ? 38.732 8.492 13.755 1.00 60.34 134 LYS A N 1
ATOM 986 C CA . LYS A 1 134 ? 40.097 7.977 13.691 1.00 59.12 134 LYS A CA 1
ATOM 987 C C . LYS A 1 134 ? 41.128 9.093 13.502 1.00 58.71 134 LYS A C 1
ATOM 988 O O . LYS A 1 134 ? 40.884 10.065 12.785 1.00 59.17 134 LYS A O 1
ATOM 994 N N . GLY A 1 135 ? 42.283 8.941 14.143 1.00 58.15 135 GLY A N 1
ATOM 995 C CA . GLY A 1 135 ? 43.347 9.926 14.021 1.00 57.17 135 GLY A CA 1
ATOM 996 C C . GLY A 1 135 ? 44.583 9.306 13.387 1.00 56.21 135 GLY A C 1
ATOM 997 O O . GLY A 1 135 ? 44.515 8.203 12.852 1.00 56.69 135 GLY A O 1
ATOM 998 N N . ALA A 1 136 ? 45.709 10.011 13.443 1.00 55.92 136 ALA A N 1
ATOM 999 C CA . ALA A 1 136 ? 46.965 9.521 12.877 1.00 54.72 136 ALA A CA 1
ATOM 1000 C C . ALA A 1 136 ? 48.157 10.292 13.440 1.00 53.74 136 ALA A C 1
ATOM 1001 O O . ALA A 1 136 ? 48.319 11.486 13.180 1.00 51.97 136 ALA A O 1
#

Nearest PDB structures (foldseek):
  1z4e-assembly1_B  TM=7.155E-01  e=2.532E-05  Halalkalibacterium haloduran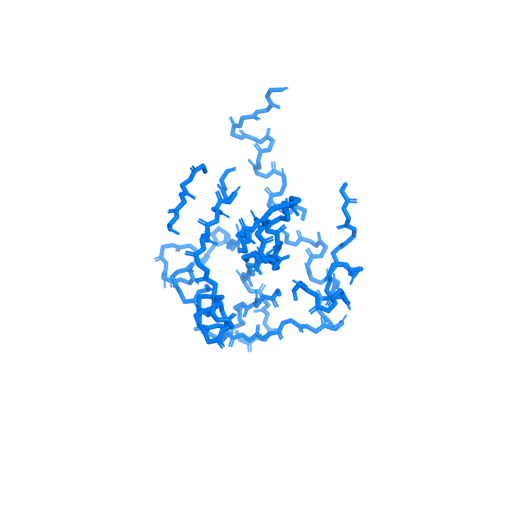s C-125
  9fq0-assembly1_2  TM=6.123E-01  e=1.135E-04  Homo sapiens
  3fb3-assembly1_A  TM=6.537E-01  e=1.644E-03  Trypanosoma brucei
  6gtq-assembly2_B  TM=6.028E-01  e=7.517E-04  Escherichia coli
  5zgn-assembly1_F  TM=5.709E-01  e=5.791E-04  Klebsiella pneumoniae subsp. pneumoniae HS11286

Solvent-accessible surface area: 8368 Å² total

Sequence (115 aa):
PVIRRAKEIDLYCLNSLYKLHDEHHQQCPDEKSIARYLDDPECVYVAEDDVIIGFITGHFCELISTVSKLVATIDELYIEKEYRREGVAEQLRIEQELKDYGVKEIFVEVWNKGA

InterPro domains:
  IPR000182 GNAT domain [PF00583] (26-144)
  IPR000182 GNAT domain [PS51186] (3-157)
  IPR016181 Acyl-CoA N-acyltransferase [SSF55729] (3-145)
  IPR050680 YpeA/RimI acetyltransferase [PTHR43420] (27-144)

Secondary structure (DSSP, 8-state):
--EEE--GGGHHHHHH--HHHHHHHHHS-----HHHHHH-TT--EEE---S--EEEEEE------SSS----EEEEEEE-TTT-SSSHHHH--HHHHHHTTT-S--EE-----B-

Foldseek 3Di:
DDKDQDDPVCLVVVVVLVVQVVVLCVPVVVDDRPNVQSVDPQWKMFDAVPDTFKMWIKGDDWDDDPPDDTAMETAEIGGHPVCPPPCPRVVNPPVVVVVVVRHDKYAYRYVGDID

Radius of gyration: 15.14 Å; Cα contacts (8 Å, |Δi|>4): 161; chains: 1; bounding box: 37×30×44 Å

CATH classification: 3.40.630.30

Organism: Aliivibrio fischeri (strain ATCC 700601 / ES114) (NCBI:txid312309)